Protein AF-A0A8K0DD06-F1 (afdb_monomer_lite)

Sequence (109 aa):
MKELYSDIEAVELIVGLLVESTGTGVGPPSMSVMSAVWLVRGLISHPINSPNWWKPSTFGGEIGMNIIETASLKKLICLNMKNKCYNMYIGFKTPNNFVMKNASSKDAE

Secondary structure (DSSP, 8-state):
-HHHHSSSTT--HHHHHHHS--TTSSS-HHHHHHHHHHHHHHHHTSGGGSTTTSSGGGGTSHHHHHHHHT--HHHHHHHHSTTTTTT---SSS--HHHHHHHHTTTTT-

pLDDT: mean 88.73, std 13.22, range [36.81, 97.81]

Structure (mmCIF, N/CA/C/O backbone):
data_AF-A0A8K0DD06-F1
#
_entry.id   AF-A0A8K0DD06-F1
#
loop_
_atom_site.group_PDB
_atom_site.id
_atom_site.type_symbol
_atom_site.label_atom_id
_atom_site.label_alt_id
_atom_site.label_comp_id
_atom_site.label_asym_id
_atom_site.label_entity_id
_atom_site.label_seq_id
_atom_site.pdbx_PDB_ins_code
_atom_site.Cartn_x
_atom_site.Cartn_y
_atom_site.Cartn_z
_atom_site.occupancy
_atom_site.B_iso_or_equiv
_atom_site.auth_seq_id
_atom_site.auth_comp_id
_atom_site.auth_asym_id
_atom_site.auth_atom_id
_atom_site.pdbx_PDB_model_num
ATOM 1 N 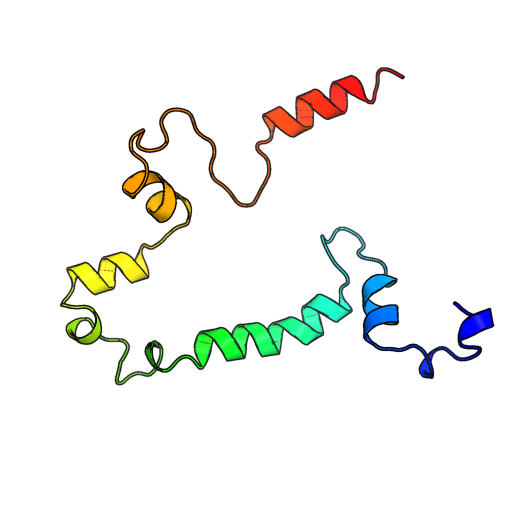N . MET A 1 1 ? 25.709 0.261 -22.684 1.00 81.69 1 MET A N 1
ATOM 2 C CA . MET A 1 1 ? 24.437 -0.403 -23.059 1.00 81.69 1 MET A CA 1
ATOM 3 C C . MET A 1 1 ? 24.457 -0.889 -24.498 1.00 81.69 1 MET A C 1
ATOM 5 O O . MET A 1 1 ? 24.430 -2.095 -24.683 1.00 81.69 1 MET A O 1
ATOM 9 N N . LYS A 1 2 ? 24.589 -0.002 -25.496 1.00 86.81 2 LYS A N 1
ATOM 10 C CA . LYS A 1 2 ? 24.594 -0.399 -26.916 1.00 86.81 2 LYS A CA 1
ATOM 11 C C . LYS A 1 2 ? 25.668 -1.438 -27.275 1.00 86.81 2 LYS A C 1
ATOM 13 O O . LYS A 1 2 ? 25.363 -2.372 -27.991 1.00 86.81 2 LYS A O 1
ATOM 18 N N . GLU A 1 3 ? 26.882 -1.320 -26.739 1.00 91.25 3 GLU A N 1
ATOM 19 C CA . GLU A 1 3 ? 27.965 -2.288 -27.003 1.00 91.25 3 GLU A CA 1
ATOM 20 C C . GLU A 1 3 ? 27.768 -3.647 -26.313 1.00 91.25 3 GLU A C 1
ATOM 22 O O . GLU A 1 3 ? 28.194 -4.664 -26.842 1.00 91.25 3 GLU A O 1
ATOM 27 N N . LEU A 1 4 ? 27.112 -3.674 -25.146 1.00 92.62 4 LEU A N 1
ATOM 28 C CA . LEU A 1 4 ? 26.892 -4.908 -24.383 1.00 92.62 4 LEU A CA 1
ATOM 29 C C . LEU A 1 4 ? 25.734 -5.731 -24.958 1.00 92.62 4 LEU A C 1
ATOM 31 O O . LEU A 1 4 ? 25.834 -6.948 -25.052 1.00 92.62 4 LEU A O 1
ATOM 35 N N . TYR A 1 5 ? 24.643 -5.060 -25.333 1.00 93.75 5 TYR A N 1
ATOM 36 C CA . TYR A 1 5 ? 23.422 -5.722 -25.788 1.00 93.75 5 TYR A CA 1
ATOM 37 C C . TYR A 1 5 ? 23.288 -5.782 -27.311 1.00 93.75 5 TYR A C 1
ATOM 39 O O . TYR A 1 5 ? 22.601 -6.666 -27.807 1.00 93.75 5 TYR A O 1
ATOM 47 N N . SER A 1 6 ? 23.967 -4.900 -28.058 1.00 92.62 6 SER A N 1
ATOM 48 C CA . SER A 1 6 ? 23.890 -4.722 -29.525 1.00 92.62 6 SER A CA 1
ATOM 49 C C . SER A 1 6 ? 22.503 -4.351 -30.077 1.00 92.62 6 SER A C 1
ATOM 51 O O . SER A 1 6 ? 22.415 -3.553 -31.009 1.00 92.62 6 SER A O 1
ATOM 53 N N . ASP A 1 7 ? 21.437 -4.851 -29.460 1.00 93.62 7 ASP A N 1
ATOM 54 C CA . ASP A 1 7 ? 20.028 -4.625 -29.753 1.00 93.62 7 ASP A CA 1
ATOM 55 C C . ASP A 1 7 ? 19.300 -4.152 -28.481 1.00 93.62 7 ASP A C 1
ATOM 57 O O . ASP A 1 7 ? 19.635 -4.555 -27.365 1.00 93.62 7 ASP A O 1
ATOM 61 N N . ILE A 1 8 ? 18.308 -3.280 -28.640 1.00 91.44 8 ILE A N 1
ATOM 62 C CA . ILE A 1 8 ? 17.464 -2.805 -27.540 1.00 91.44 8 ILE A CA 1
ATOM 63 C C . ILE A 1 8 ? 16.505 -3.894 -27.049 1.00 91.44 8 ILE A C 1
ATOM 65 O O . ILE A 1 8 ? 16.263 -3.988 -25.848 1.00 91.44 8 ILE A O 1
ATOM 69 N N . GLU A 1 9 ? 16.034 -4.764 -27.943 1.00 94.38 9 GLU A N 1
ATOM 70 C CA . GLU A 1 9 ? 15.106 -5.853 -27.608 1.00 94.38 9 GLU A CA 1
ATOM 71 C C . GLU A 1 9 ? 15.785 -6.971 -26.798 1.00 94.38 9 GLU A C 1
ATOM 73 O O . GLU A 1 9 ? 15.120 -7.817 -26.204 1.00 94.38 9 GLU A O 1
ATOM 78 N N . ALA A 1 10 ? 17.121 -6.967 -26.743 1.00 95.88 10 ALA A N 1
ATOM 79 C CA . ALA A 1 10 ? 17.907 -7.895 -25.938 1.00 95.88 10 ALA A CA 1
ATOM 80 C C . ALA A 1 10 ? 18.102 -7.426 -24.484 1.00 95.88 10 ALA A C 1
ATOM 82 O O . ALA A 1 10 ? 18.646 -8.181 -23.677 1.00 95.88 10 ALA A O 1
ATOM 83 N N . VAL A 1 11 ? 17.707 -6.192 -24.137 1.00 95.94 11 VAL A N 1
ATOM 84 C CA . VAL A 1 11 ? 17.915 -5.645 -22.789 1.00 95.94 11 VAL A CA 1
ATOM 85 C C . VAL A 1 11 ? 17.052 -6.389 -21.773 1.00 95.94 11 VAL A C 1
ATOM 87 O O . VAL A 1 11 ? 15.826 -6.414 -21.855 1.00 95.94 11 VAL A O 1
ATOM 90 N N . GLU A 1 12 ? 17.705 -6.957 -20.762 1.00 95.69 12 GLU A N 1
ATOM 91 C CA . GLU A 1 12 ? 17.024 -7.637 -19.665 1.00 95.69 12 GLU A CA 1
ATOM 92 C C . GLU A 1 12 ? 16.134 -6.671 -18.874 1.00 95.69 12 GLU A C 1
ATOM 94 O O . GLU A 1 12 ? 16.522 -5.538 -18.582 1.00 95.69 12 GLU A O 1
ATOM 99 N N . LEU A 1 13 ? 14.963 -7.149 -18.443 1.00 93.75 13 LEU A N 1
ATOM 100 C CA . LEU A 1 13 ? 13.953 -6.327 -17.773 1.00 93.75 13 LEU A CA 1
ATOM 101 C C . LEU A 1 13 ? 14.506 -5.556 -16.565 1.00 93.75 13 LEU A C 1
ATOM 103 O O . LEU A 1 13 ? 14.302 -4.351 -16.459 1.00 93.75 13 LEU A O 1
ATOM 107 N N . ILE A 1 14 ? 15.207 -6.232 -15.650 1.00 94.38 14 ILE A N 1
ATOM 108 C CA . ILE A 1 14 ? 15.728 -5.584 -14.436 1.00 94.38 14 ILE A CA 1
ATOM 109 C C . ILE A 1 14 ? 16.774 -4.526 -14.790 1.00 94.38 14 ILE A C 1
ATOM 111 O O . ILE A 1 14 ? 16.773 -3.448 -14.201 1.00 94.38 14 ILE A O 1
ATOM 115 N N . VAL A 1 15 ? 17.627 -4.799 -15.779 1.00 95.06 15 VAL A N 1
ATOM 116 C CA . VAL A 1 15 ? 18.629 -3.836 -16.242 1.00 95.06 15 VAL A CA 1
ATOM 117 C C . VAL A 1 15 ? 17.939 -2.622 -16.854 1.00 95.06 15 VAL A C 1
ATOM 119 O O . VAL A 1 15 ? 18.234 -1.503 -16.446 1.00 95.06 15 VAL A O 1
ATOM 122 N N . GLY A 1 16 ? 16.986 -2.838 -17.765 1.00 94.19 16 GLY A N 1
ATOM 123 C CA . GLY A 1 16 ? 16.202 -1.780 -18.401 1.00 94.19 16 GLY A CA 1
ATOM 124 C C . GLY A 1 16 ? 15.480 -0.891 -17.389 1.00 94.19 16 GLY A C 1
ATOM 125 O O . GLY A 1 16 ? 15.584 0.329 -17.475 1.00 94.19 16 GLY A O 1
ATOM 126 N N . LEU A 1 17 ? 14.834 -1.486 -16.381 1.00 93.81 17 LEU A N 1
ATOM 127 C CA . LEU A 1 17 ? 14.166 -0.740 -15.313 1.00 93.81 17 LEU A CA 1
ATOM 128 C C . LEU A 1 17 ? 15.151 0.106 -14.499 1.00 93.81 17 LEU A C 1
ATOM 130 O O . LEU A 1 17 ? 14.866 1.261 -14.217 1.00 93.81 17 LEU A O 1
ATOM 134 N N . LEU A 1 18 ? 16.315 -0.428 -14.127 1.00 92.81 18 LEU A N 1
ATOM 135 C CA . LEU A 1 18 ? 17.276 0.311 -13.300 1.00 92.81 18 LEU A CA 1
ATOM 136 C C . LEU A 1 18 ? 17.947 1.479 -14.036 1.00 92.81 18 LEU A C 1
ATOM 138 O O . LEU A 1 18 ? 18.363 2.434 -13.380 1.00 92.81 18 LEU A O 1
ATOM 142 N N . VAL A 1 19 ? 18.074 1.405 -15.366 1.00 93.25 19 VAL A N 1
ATOM 143 C CA . VAL A 1 19 ? 18.727 2.456 -16.171 1.00 93.25 19 VAL A CA 1
ATOM 144 C C . VAL A 1 19 ? 17.750 3.409 -16.865 1.00 93.25 19 VAL A C 1
ATOM 146 O O . VAL A 1 19 ? 18.187 4.400 -17.452 1.00 93.25 19 VAL A O 1
ATOM 149 N N . GLU A 1 20 ? 16.448 3.125 -16.836 1.00 94.62 20 GLU A N 1
ATOM 150 C CA . GLU A 1 20 ? 15.418 3.997 -17.402 1.00 94.62 20 GLU A CA 1
ATOM 151 C C . GLU A 1 20 ? 15.391 5.357 -16.677 1.00 94.62 20 GLU A C 1
ATOM 153 O O . GLU A 1 20 ? 15.532 5.457 -15.457 1.00 94.62 20 GLU A O 1
ATOM 158 N N . SER A 1 21 ? 15.201 6.437 -17.442 1.00 93.19 21 SER A N 1
ATOM 159 C CA . SER A 1 21 ? 15.138 7.789 -16.883 1.00 93.19 21 SER A CA 1
ATOM 160 C C . SER A 1 21 ? 13.902 7.969 -15.999 1.00 93.19 21 SER A C 1
ATOM 162 O O . SER A 1 21 ? 12.776 7.711 -16.420 1.00 93.19 21 SER A O 1
ATOM 164 N N . THR A 1 22 ? 14.097 8.476 -14.782 1.00 89.94 22 THR A N 1
ATOM 165 C CA . THR A 1 22 ? 13.018 8.684 -13.802 1.00 89.94 22 THR A CA 1
ATOM 166 C C . THR A 1 22 ? 12.277 10.015 -13.974 1.00 89.94 22 THR A C 1
ATOM 168 O O . THR A 1 22 ? 11.236 10.233 -13.351 1.00 89.94 22 THR A O 1
ATOM 171 N N . GLY A 1 23 ? 12.792 10.930 -14.805 1.00 87.00 23 GLY A N 1
ATOM 172 C CA . GLY A 1 23 ? 12.248 12.281 -14.959 1.00 87.00 23 GLY A CA 1
ATOM 173 C C . GLY A 1 23 ? 12.164 13.025 -13.619 1.00 87.00 23 GLY A C 1
ATOM 174 O O . GLY A 1 23 ? 13.157 13.157 -12.909 1.00 87.00 23 GLY A O 1
ATOM 175 N N . THR A 1 24 ? 10.970 13.508 -13.266 1.00 85.38 24 THR A N 1
ATOM 176 C CA . THR A 1 24 ? 10.676 14.160 -11.972 1.00 85.38 24 THR A CA 1
ATOM 177 C C . THR A 1 24 ? 10.184 13.190 -10.890 1.00 85.38 24 THR A C 1
ATOM 179 O O . THR A 1 24 ? 9.918 13.605 -9.760 1.00 85.38 24 THR A O 1
ATOM 182 N N . GLY A 1 25 ? 10.022 11.908 -11.225 1.00 85.69 25 GLY A N 1
ATOM 183 C CA . GLY A 1 25 ? 9.581 10.863 -10.308 1.00 85.69 25 GLY A CA 1
ATOM 184 C C . GLY A 1 25 ? 10.722 10.284 -9.470 1.00 85.69 25 GLY A C 1
ATOM 185 O O . GLY A 1 25 ? 11.901 10.461 -9.765 1.00 85.69 25 GLY A O 1
ATOM 186 N N . VAL A 1 26 ? 10.356 9.546 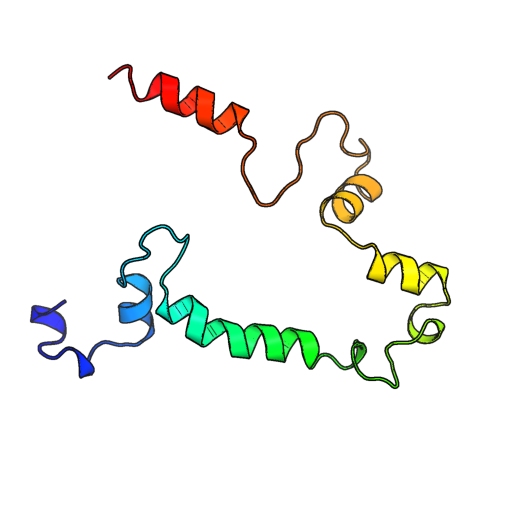-8.417 1.00 86.00 26 VAL A N 1
ATOM 187 C CA . VAL A 1 26 ? 11.315 8.819 -7.558 1.00 86.00 26 VAL A CA 1
ATOM 188 C C . VAL A 1 26 ? 11.879 7.579 -8.259 1.00 86.00 26 VAL A C 1
ATOM 190 O O . VAL A 1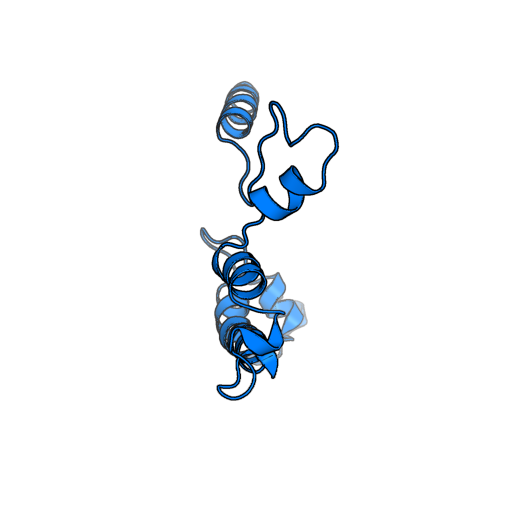 26 ? 12.955 7.109 -7.906 1.00 86.00 26 VAL A O 1
ATOM 193 N N . GLY A 1 27 ? 11.162 7.038 -9.243 1.00 88.38 27 GLY A N 1
ATOM 194 C CA . GLY A 1 27 ? 11.562 5.829 -9.944 1.00 88.38 27 GLY A CA 1
ATOM 195 C C . GLY A 1 27 ? 11.123 5.814 -11.406 1.00 88.38 27 GLY A C 1
ATOM 196 O O . GLY A 1 27 ? 10.447 6.742 -11.858 1.00 88.38 27 GLY A O 1
ATOM 197 N N . PRO A 1 28 ? 11.512 4.761 -12.137 1.00 92.25 28 PRO A N 1
ATOM 198 C CA . PRO A 1 28 ? 11.250 4.640 -13.562 1.00 92.25 28 PRO A CA 1
ATOM 199 C C . PRO A 1 28 ? 9.746 4.529 -13.884 1.00 92.25 28 PRO A C 1
ATOM 201 O O . PRO A 1 28 ? 9.007 3.842 -13.158 1.00 92.25 28 PRO A O 1
ATOM 204 N N . PRO A 1 29 ? 9.257 5.169 -14.964 1.00 92.62 29 PRO A N 1
ATOM 205 C CA . PRO A 1 29 ? 7.862 5.063 -15.387 1.00 92.62 29 PRO A CA 1
ATOM 206 C C . PRO A 1 29 ? 7.420 3.623 -15.661 1.00 92.62 29 PRO A C 1
ATOM 208 O O . PRO A 1 29 ? 6.341 3.226 -15.206 1.00 92.62 29 PRO A O 1
ATOM 211 N N . SER A 1 30 ? 8.258 2.815 -16.321 1.00 93.12 30 SER A N 1
ATOM 212 C CA . SER A 1 30 ? 7.914 1.425 -16.641 1.00 93.12 30 SER A CA 1
ATOM 213 C C . SER A 1 30 ? 7.738 0.592 -15.372 1.00 93.12 30 SER A C 1
ATOM 215 O O . SER A 1 30 ? 6.770 -0.162 -15.254 1.00 93.12 30 SER A O 1
ATOM 217 N N . MET A 1 31 ? 8.583 0.811 -14.356 1.00 93.12 31 MET A N 1
ATOM 218 C CA . MET A 1 31 ? 8.447 0.154 -13.050 1.00 93.12 31 MET A CA 1
ATOM 219 C C . MET A 1 31 ? 7.096 0.465 -12.398 1.00 93.12 31 MET A C 1
ATOM 221 O O . MET A 1 31 ? 6.459 -0.429 -11.836 1.00 93.12 31 MET A O 1
ATOM 225 N N . SER A 1 32 ? 6.645 1.717 -12.491 1.00 90.25 32 SER A N 1
ATOM 226 C CA . SER A 1 32 ? 5.373 2.158 -11.913 1.00 90.25 32 SER A CA 1
ATOM 227 C C . SER A 1 32 ? 4.182 1.493 -12.604 1.00 90.25 32 SER A C 1
ATOM 229 O O . SER A 1 32 ? 3.319 0.937 -11.927 1.00 90.25 32 SER A O 1
ATOM 231 N N . VAL A 1 33 ? 4.152 1.493 -13.940 1.00 92.06 33 VAL A N 1
ATOM 232 C CA . VAL A 1 33 ? 3.050 0.906 -14.724 1.00 92.06 33 VAL A CA 1
ATOM 233 C C . VAL A 1 33 ? 2.979 -0.606 -14.531 1.00 92.06 33 VAL A C 1
ATOM 235 O O . VAL A 1 33 ? 1.901 -1.141 -14.264 1.00 92.06 33 VAL A O 1
ATOM 238 N N . MET A 1 34 ? 4.120 -1.293 -14.604 1.00 92.94 34 MET A N 1
ATOM 239 C CA . MET A 1 34 ? 4.175 -2.743 -14.428 1.00 92.94 34 MET A CA 1
ATOM 240 C C . MET A 1 34 ? 3.752 -3.146 -13.015 1.00 92.94 34 MET A C 1
ATOM 242 O O . MET A 1 34 ? 2.930 -4.045 -12.851 1.00 92.94 34 MET A O 1
ATOM 246 N N . SER A 1 35 ? 4.269 -2.468 -11.989 1.00 92.19 35 SER A N 1
ATOM 247 C CA . SER A 1 35 ? 4.030 -2.853 -10.593 1.00 92.19 35 SER A CA 1
ATOM 248 C C . SER A 1 35 ? 2.646 -2.449 -10.087 1.00 92.19 35 SER A C 1
ATOM 250 O O . SER A 1 35 ? 2.118 -3.112 -9.196 1.00 92.19 35 SER A O 1
ATOM 252 N N . ALA A 1 36 ? 2.032 -1.396 -10.637 1.00 92.69 36 ALA A N 1
ATOM 253 C CA . ALA A 1 36 ? 0.764 -0.864 -10.136 1.00 92.69 36 ALA A CA 1
ATOM 254 C C . ALA A 1 36 ? -0.353 -1.916 -10.114 1.00 92.69 36 ALA A C 1
ATOM 256 O O . ALA A 1 36 ? -1.015 -2.086 -9.091 1.00 92.69 36 ALA A O 1
ATOM 257 N N . VAL A 1 37 ? -0.539 -2.663 -11.207 1.00 90.88 37 VAL A N 1
ATOM 258 C CA . VAL A 1 37 ? -1.596 -3.686 -11.286 1.00 90.88 37 VAL A CA 1
ATOM 259 C C . VAL A 1 37 ? -1.346 -4.807 -10.279 1.00 90.88 37 VAL A C 1
ATOM 261 O O . VAL A 1 37 ? -2.277 -5.226 -9.591 1.00 90.88 37 VAL A O 1
ATOM 264 N N . TRP A 1 38 ? -0.098 -5.265 -10.147 1.00 94.00 38 TRP A N 1
ATOM 265 C CA . TRP A 1 38 ? 0.272 -6.318 -9.198 1.00 94.00 38 TRP A CA 1
ATOM 266 C C . TRP A 1 38 ? 0.085 -5.885 -7.747 1.00 94.00 38 TRP A C 1
ATOM 268 O O . TRP A 1 38 ? -0.501 -6.630 -6.965 1.00 94.00 38 TRP A O 1
ATOM 278 N N . LEU A 1 39 ? 0.529 -4.678 -7.393 1.00 95.12 39 LEU A N 1
ATOM 279 C CA . LEU A 1 39 ? 0.396 -4.138 -6.041 1.00 95.12 39 LEU A CA 1
ATOM 280 C C . LEU A 1 39 ? -1.070 -3.916 -5.671 1.00 95.12 39 LEU A C 1
ATOM 282 O O . LEU A 1 39 ? -1.506 -4.371 -4.616 1.00 95.12 39 LEU A O 1
ATOM 286 N N . VAL A 1 40 ? -1.850 -3.278 -6.548 1.00 95.19 40 VAL A N 1
ATOM 287 C CA . VAL A 1 40 ? -3.282 -3.054 -6.307 1.00 95.19 40 VAL A CA 1
ATOM 288 C C . VAL A 1 40 ? -4.005 -4.387 -6.180 1.00 95.19 40 VAL A C 1
ATOM 290 O O . VAL A 1 40 ? -4.723 -4.588 -5.203 1.00 95.19 40 VAL A O 1
ATOM 293 N N . ARG A 1 41 ? -3.769 -5.328 -7.103 1.00 94.75 41 ARG A N 1
ATOM 294 C CA . ARG A 1 41 ? -4.358 -6.669 -7.037 1.00 94.75 41 ARG A CA 1
ATOM 295 C C . ARG A 1 41 ? -3.969 -7.382 -5.747 1.00 94.75 41 ARG A C 1
ATOM 297 O O . ARG A 1 41 ? -4.846 -7.927 -5.089 1.00 94.75 41 ARG A O 1
ATOM 304 N N . GLY A 1 42 ? -2.696 -7.358 -5.363 1.00 94.25 42 GLY A N 1
ATOM 305 C CA . GLY A 1 42 ? -2.207 -7.972 -4.129 1.00 94.25 42 GLY A CA 1
ATOM 306 C C . GLY A 1 42 ? -2.923 -7.431 -2.894 1.00 94.25 42 GLY A C 1
ATOM 307 O O . GLY A 1 42 ? -3.432 -8.211 -2.094 1.00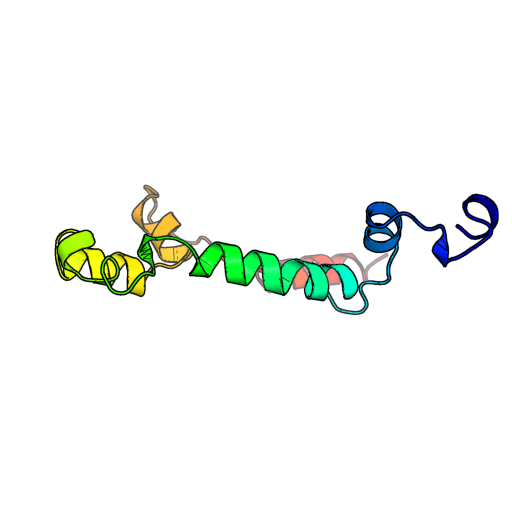 94.25 42 GLY A O 1
ATOM 308 N N . LEU A 1 43 ? -3.058 -6.107 -2.791 1.00 94.50 43 LEU A N 1
ATOM 309 C CA . LEU A 1 43 ? -3.743 -5.459 -1.673 1.00 94.50 43 LEU A CA 1
ATOM 310 C C . LEU A 1 43 ? -5.239 -5.788 -1.635 1.00 94.50 43 LEU A C 1
ATOM 312 O O . LEU A 1 43 ? -5.746 -6.193 -0.591 1.00 94.50 43 LEU A O 1
ATOM 316 N N . ILE A 1 44 ? -5.957 -5.650 -2.754 1.00 95.25 44 ILE A N 1
ATOM 317 C CA . ILE A 1 44 ? -7.418 -5.843 -2.767 1.00 95.25 44 ILE A CA 1
ATOM 318 C C . ILE A 1 44 ? -7.823 -7.318 -2.734 1.00 95.25 44 ILE A C 1
ATOM 320 O O . ILE A 1 44 ? -8.899 -7.635 -2.240 1.00 95.25 44 ILE A O 1
ATOM 324 N N . SER A 1 45 ? -6.967 -8.221 -3.220 1.00 95.94 45 SER A N 1
ATOM 325 C CA . SER A 1 45 ? -7.239 -9.666 -3.241 1.00 95.94 45 SER A CA 1
ATOM 326 C C . SER A 1 45 ? -7.146 -10.330 -1.869 1.00 95.94 45 SER A C 1
ATOM 328 O O . SER A 1 45 ? -7.496 -11.503 -1.737 1.00 95.94 45 SER A O 1
ATOM 330 N N . HIS A 1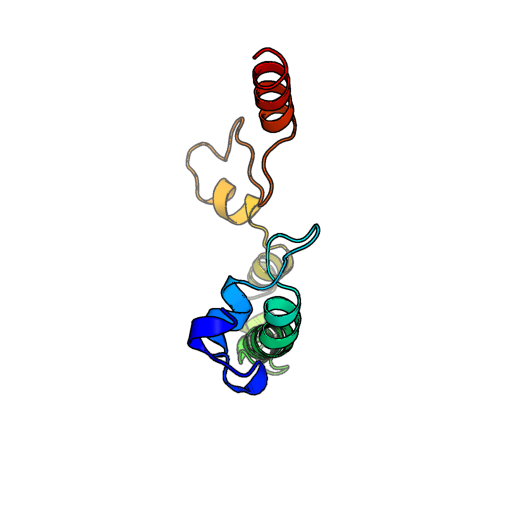 46 ? -6.697 -9.604 -0.841 1.00 96.06 46 HIS A N 1
ATOM 331 C CA . HIS A 1 46 ? -6.623 -10.140 0.507 1.00 96.06 46 HIS A CA 1
ATOM 332 C C . HIS A 1 46 ? -8.027 -10.566 0.996 1.00 96.06 46 HIS A C 1
ATOM 334 O O . HIS A 1 46 ? -8.960 -9.763 0.908 1.00 96.06 46 HIS A O 1
ATOM 340 N N . PRO A 1 47 ? -8.207 -11.777 1.569 1.00 95.62 47 PRO A N 1
ATOM 341 C CA . PRO A 1 47 ? -9.525 -12.295 1.965 1.00 95.62 47 PRO A CA 1
ATOM 342 C C . PRO A 1 47 ? -10.309 -11.378 2.906 1.00 95.62 47 PRO A C 1
ATOM 344 O O . PRO A 1 47 ? -11.538 -11.367 2.886 1.00 95.62 47 PRO A O 1
ATOM 347 N N . ILE A 1 48 ? -9.592 -10.577 3.696 1.00 96.00 48 ILE A N 1
ATOM 348 C CA . ILE A 1 48 ? -10.169 -9.586 4.607 1.00 96.00 48 ILE A CA 1
ATOM 349 C C . ILE A 1 48 ? -11.048 -8.559 3.885 1.00 96.00 48 ILE A C 1
ATOM 351 O O . ILE A 1 48 ? -12.052 -8.141 4.445 1.00 96.00 48 ILE A O 1
ATOM 355 N N . ASN A 1 49 ? -10.724 -8.226 2.632 1.00 94.50 49 ASN A N 1
ATOM 356 C CA . ASN A 1 49 ? -11.465 -7.271 1.808 1.00 94.50 49 ASN A CA 1
ATOM 357 C C . ASN A 1 49 ? -12.678 -7.909 1.114 1.00 94.50 49 ASN A C 1
ATOM 359 O O . ASN A 1 49 ? -13.401 -7.233 0.383 1.00 94.50 49 ASN A O 1
ATOM 363 N N . SER A 1 50 ? -12.907 -9.213 1.297 1.00 95.81 50 SER A N 1
ATOM 364 C CA . SER A 1 50 ? -14.091 -9.869 0.746 1.00 95.81 50 SER A CA 1
ATOM 365 C C . SER A 1 50 ? -15.356 -9.440 1.504 1.00 95.81 50 SER A C 1
ATOM 367 O O . S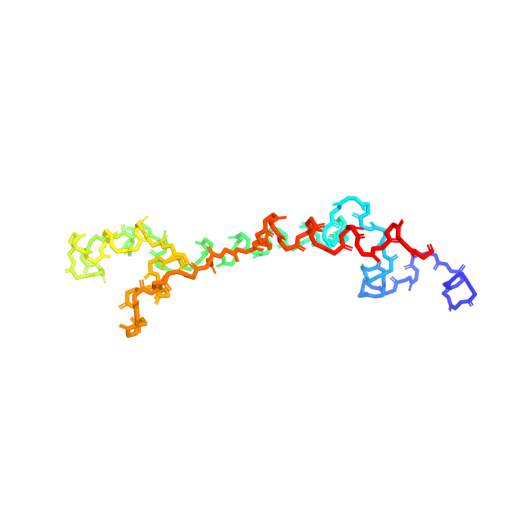ER A 1 50 ? -15.297 -9.227 2.718 1.00 95.81 50 SER A O 1
ATOM 369 N N . PRO A 1 51 ? -16.533 -9.394 0.850 1.00 93.94 51 PRO A N 1
ATOM 370 C CA . PRO A 1 51 ? -17.780 -8.965 1.495 1.00 93.94 51 PRO A CA 1
ATOM 371 C C . PRO A 1 51 ? -18.150 -9.772 2.748 1.00 93.94 51 PRO A C 1
ATOM 373 O O . PRO A 1 51 ? -18.771 -9.259 3.672 1.00 93.94 51 PRO A O 1
ATOM 376 N N . ASN A 1 52 ? -17.743 -11.043 2.803 1.00 95.56 52 ASN A N 1
ATOM 377 C CA . ASN A 1 52 ? -18.035 -11.925 3.932 1.00 95.56 52 ASN A CA 1
ATOM 378 C C . ASN A 1 52 ? -17.189 -11.615 5.177 1.00 95.56 52 ASN A C 1
ATOM 380 O O . ASN A 1 52 ? -17.611 -11.951 6.290 1.00 95.56 52 ASN A O 1
ATOM 384 N N . TRP A 1 53 ? -16.015 -11.005 4.986 1.00 96.44 53 TRP A N 1
ATOM 385 C CA . TRP A 1 53 ? -15.033 -10.714 6.031 1.00 96.44 53 TRP A CA 1
ATOM 386 C C . TRP A 1 53 ? -14.958 -9.225 6.371 1.00 96.44 53 TRP A C 1
ATOM 388 O O . TRP A 1 53 ? -14.672 -8.898 7.520 1.00 96.44 53 TRP A O 1
ATOM 398 N N . TRP A 1 54 ? -15.273 -8.329 5.437 1.00 96.44 54 TRP A N 1
ATOM 399 C CA . TRP A 1 54 ? -15.247 -6.882 5.654 1.00 96.44 54 TRP A CA 1
ATOM 400 C C . TRP A 1 54 ? -16.483 -6.397 6.426 1.00 96.44 54 TRP A C 1
ATOM 402 O O . TRP A 1 54 ? -17.381 -5.750 5.891 1.00 96.44 54 TRP A O 1
ATOM 412 N N . LYS A 1 55 ? -16.557 -6.777 7.703 1.00 96.75 55 LYS A N 1
ATOM 413 C CA . LYS A 1 55 ? -17.667 -6.473 8.611 1.00 96.75 55 LYS A CA 1
ATOM 414 C C . LYS A 1 55 ? -17.165 -6.300 10.047 1.00 96.75 55 LYS A C 1
ATOM 416 O O . LYS A 1 55 ? -16.185 -6.951 10.419 1.00 96.75 55 LYS A O 1
ATOM 421 N N . PRO A 1 56 ? -17.864 -5.526 10.898 1.00 96.94 56 PRO A N 1
ATOM 422 C CA . PRO A 1 56 ? -17.410 -5.254 12.263 1.00 96.94 56 PRO A CA 1
ATOM 423 C C . PRO A 1 56 ? -17.175 -6.514 13.104 1.00 96.94 56 PRO A C 1
ATOM 425 O O . PRO A 1 56 ? -16.239 -6.566 13.896 1.00 96.94 56 PRO A O 1
ATOM 428 N N . SER A 1 57 ? -17.975 -7.567 12.909 1.00 96.69 57 SER A N 1
ATOM 429 C CA . SER A 1 57 ? -17.838 -8.817 13.667 1.00 96.69 57 SER A CA 1
ATOM 430 C C . SER A 1 57 ? -16.511 -9.545 13.435 1.00 96.69 57 SER A C 1
ATOM 432 O O . SER A 1 57 ? -16.039 -10.213 14.349 1.00 96.69 57 SER A O 1
ATOM 434 N N . THR A 1 58 ? -15.863 -9.369 12.281 1.00 97.25 58 THR A N 1
ATOM 435 C CA . THR A 1 58 ? -14.521 -9.918 12.012 1.00 97.25 58 THR A CA 1
ATOM 436 C C . THR A 1 58 ? -13.449 -9.253 12.878 1.00 97.25 58 THR A C 1
ATOM 438 O O . THR A 1 58 ? -12.453 -9.880 13.230 1.00 97.25 58 THR A O 1
ATOM 441 N N . PHE A 1 59 ? -13.661 -7.991 13.250 1.00 97.19 59 PHE A N 1
ATOM 442 C CA . PHE A 1 59 ? -12.679 -7.156 13.941 1.00 97.19 59 PHE A CA 1
ATOM 443 C C . PHE A 1 59 ? -12.993 -6.952 15.426 1.00 97.19 59 PHE A C 1
ATOM 445 O O . PHE A 1 59 ? -12.373 -6.114 16.074 1.00 97.19 59 PHE A O 1
ATOM 452 N N . GLY A 1 60 ? -13.948 -7.703 15.981 1.00 96.69 60 GLY A N 1
ATOM 453 C CA . GLY A 1 60 ? -14.346 -7.563 17.385 1.00 96.69 60 GLY A CA 1
ATOM 454 C C . GLY A 1 60 ? -15.320 -6.409 17.652 1.00 96.69 60 GLY A C 1
ATOM 455 O O . GLY A 1 60 ? -15.366 -5.893 18.765 1.00 96.69 60 GLY A O 1
ATOM 456 N N . GLY A 1 61 ? -16.105 -6.004 16.650 1.00 97.62 61 GLY A N 1
ATOM 457 C CA . GLY A 1 61 ? -17.150 -4.983 16.752 1.00 97.62 61 GLY A CA 1
ATOM 458 C C . GLY A 1 61 ? -16.775 -3.651 16.100 1.00 97.62 61 GLY A C 1
ATOM 459 O O . GLY A 1 61 ? -15.776 -3.534 15.389 1.00 97.62 61 GLY A O 1
ATOM 460 N N . GLU A 1 62 ? -17.596 -2.626 16.338 1.00 97.56 62 GLU A N 1
ATOM 461 C CA . GLU A 1 62 ? -17.437 -1.306 15.706 1.00 97.56 62 GLU A CA 1
ATOM 462 C C . GLU A 1 62 ? -16.124 -0.615 16.084 1.00 97.56 62 GLU A C 1
ATOM 464 O O . GLU A 1 62 ? -15.510 0.045 15.250 1.00 97.56 62 GLU A O 1
ATOM 469 N N . ILE A 1 63 ? -15.643 -0.817 17.316 1.00 97.50 63 ILE A N 1
ATOM 470 C CA . ILE A 1 63 ? -14.375 -0.234 17.776 1.00 97.50 63 ILE A CA 1
ATOM 471 C C . ILE A 1 63 ? -13.207 -0.767 16.937 1.00 97.50 63 ILE A C 1
ATOM 473 O O . ILE A 1 63 ? -12.366 0.014 16.494 1.00 97.50 63 ILE A O 1
ATOM 477 N N . GLY A 1 64 ? -13.164 -2.079 16.688 1.00 97.12 64 GLY A N 1
ATOM 478 C CA . GLY A 1 64 ? -12.112 -2.697 15.882 1.00 97.12 64 GLY A CA 1
ATOM 479 C C . GLY A 1 64 ? -12.162 -2.261 14.421 1.00 97.12 64 GLY A C 1
ATOM 480 O O . GLY A 1 64 ? -11.130 -1.908 13.851 1.00 97.12 64 GLY A O 1
ATOM 481 N N . MET A 1 65 ? -13.365 -2.190 13.845 1.00 97.31 65 MET A N 1
ATOM 482 C CA . MET A 1 65 ? -13.565 -1.667 12.490 1.00 97.31 65 MET A CA 1
ATOM 483 C C . MET A 1 65 ? -13.061 -0.221 12.364 1.00 97.31 65 MET A C 1
ATOM 485 O O . MET A 1 65 ? -12.285 0.096 11.465 1.00 97.31 65 MET A O 1
ATOM 489 N N . ASN A 1 66 ? -13.408 0.640 13.324 1.00 97.81 66 ASN A N 1
ATOM 490 C CA . ASN A 1 66 ? -13.005 2.046 13.336 1.00 97.81 66 ASN A CA 1
ATOM 491 C C . ASN A 1 66 ? -11.478 2.234 13.471 1.00 97.81 66 ASN A C 1
ATOM 493 O O . ASN A 1 66 ? -10.913 3.199 12.947 1.00 97.81 66 ASN A O 1
ATOM 497 N N . ILE A 1 67 ? -10.772 1.318 14.146 1.00 97.56 67 ILE A N 1
ATOM 498 C CA . ILE A 1 67 ? -9.299 1.336 14.193 1.00 97.56 67 ILE A CA 1
ATOM 499 C C . ILE A 1 67 ? -8.714 1.129 12.792 1.00 97.56 67 ILE A C 1
ATOM 501 O O . ILE A 1 67 ? -7.772 1.832 12.427 1.00 97.56 67 ILE A O 1
ATOM 505 N N . ILE A 1 68 ? -9.273 0.200 12.013 1.00 96.56 68 ILE A N 1
ATOM 506 C CA . ILE A 1 68 ? -8.808 -0.118 10.657 1.00 96.56 68 ILE A CA 1
ATOM 507 C C . ILE A 1 68 ? -9.124 1.029 9.702 1.00 96.56 68 ILE A C 1
ATOM 509 O O . ILE A 1 68 ? -8.230 1.511 9.009 1.00 96.56 68 ILE A O 1
ATOM 513 N N . GLU A 1 69 ? -10.365 1.514 9.706 1.00 95.94 69 GLU A N 1
ATOM 514 C CA . GLU A 1 69 ? -10.813 2.587 8.811 1.00 95.94 69 GLU A CA 1
ATOM 515 C C . GLU A 1 69 ? -10.083 3.909 9.064 1.00 95.94 69 GLU A C 1
ATOM 517 O O . GLU A 1 69 ? -9.830 4.677 8.137 1.00 95.94 69 GLU A O 1
ATOM 522 N N . THR A 1 70 ? -9.699 4.177 10.315 1.00 97.75 70 THR A N 1
ATOM 523 C CA . THR A 1 70 ? -9.020 5.425 10.686 1.00 97.75 70 THR A CA 1
ATOM 524 C C . THR A 1 70 ? -7.514 5.266 10.905 1.00 97.75 70 THR A C 1
ATOM 526 O O . THR A 1 70 ? -6.876 6.180 11.455 1.00 97.75 70 THR A O 1
ATOM 529 N N . ALA A 1 71 ? -6.939 4.129 10.502 1.00 97.75 71 ALA A N 1
ATOM 530 C CA . ALA A 1 71 ? -5.520 3.836 10.639 1.00 97.75 71 ALA A CA 1
ATOM 531 C C . ALA A 1 71 ? -4.660 4.856 9.876 1.00 97.75 71 ALA A C 1
ATOM 533 O O . ALA A 1 71 ? -4.957 5.269 8.758 1.00 97.75 71 ALA A O 1
ATOM 534 N N . SER A 1 72 ? -3.551 5.274 10.485 1.00 97.12 72 SER A N 1
ATOM 535 C CA . SER A 1 72 ? -2.547 6.113 9.827 1.00 97.12 72 SER A CA 1
ATOM 536 C C . SER A 1 72 ? -1.163 5.847 10.403 1.00 97.12 72 SER A C 1
ATOM 538 O O . SER A 1 72 ? -1.041 5.450 11.565 1.00 97.12 72 SER A O 1
ATOM 540 N N . LEU A 1 73 ? -0.111 6.128 9.623 1.00 96.00 73 LEU A N 1
ATOM 541 C CA . LEU A 1 73 ? 1.283 5.981 10.069 1.00 96.00 73 LEU A CA 1
ATOM 542 C C . LEU A 1 73 ? 1.538 6.729 11.388 1.00 96.00 73 LEU A C 1
ATOM 544 O O . LEU A 1 73 ? 2.168 6.206 12.304 1.00 96.00 73 LEU A O 1
ATOM 548 N N . LYS A 1 74 ? 0.997 7.947 11.505 1.00 94.69 74 LYS A N 1
ATOM 549 C CA . LYS A 1 74 ? 1.132 8.768 12.709 1.00 94.69 74 LYS A CA 1
ATOM 550 C C . LYS A 1 74 ? 0.459 8.115 13.917 1.00 94.69 74 LYS A C 1
ATOM 552 O O . LYS A 1 74 ? 1.080 8.043 14.971 1.00 94.69 74 LYS A O 1
ATOM 557 N N . LYS A 1 75 ? -0.778 7.616 13.787 1.00 95.19 75 LYS A N 1
ATOM 558 C CA . LYS A 1 75 ? -1.466 6.922 14.892 1.00 95.19 75 LYS A CA 1
ATOM 559 C C . LYS A 1 75 ? -0.720 5.655 15.305 1.00 95.19 75 LYS A C 1
ATOM 561 O O . LYS A 1 75 ? -0.515 5.453 16.498 1.00 95.19 75 LYS A O 1
ATOM 566 N N . LEU A 1 76 ? -0.275 4.858 14.332 1.00 96.44 76 LEU A N 1
ATOM 567 C CA . LEU A 1 76 ? 0.479 3.630 14.578 1.00 96.44 76 LEU A CA 1
ATOM 568 C C . LEU A 1 76 ? 1.722 3.903 15.428 1.00 96.44 76 LEU A C 1
ATOM 570 O O . LEU A 1 76 ? 1.922 3.252 16.446 1.00 96.44 76 LEU A O 1
ATOM 574 N N . ILE A 1 77 ? 2.533 4.890 15.053 1.00 95.56 77 ILE A N 1
ATOM 575 C CA . ILE A 1 77 ? 3.761 5.194 15.791 1.00 95.56 77 ILE A CA 1
ATOM 576 C C . ILE A 1 77 ? 3.431 5.853 17.137 1.00 95.56 77 ILE A C 1
ATOM 578 O O . ILE A 1 77 ? 3.916 5.418 18.178 1.00 95.56 77 ILE A O 1
ATOM 582 N N . CYS A 1 78 ? 2.579 6.877 17.157 1.00 95.12 78 CYS A N 1
ATOM 583 C CA . CYS A 1 78 ? 2.399 7.699 18.356 1.00 95.12 78 CYS A CA 1
ATOM 584 C C . CYS A 1 78 ? 1.628 7.029 19.478 1.00 95.12 78 CYS A C 1
ATOM 586 O O . CYS A 1 78 ? 1.890 7.331 20.639 1.00 95.12 78 CYS A O 1
ATOM 588 N N . LEU A 1 79 ? 0.709 6.120 19.163 1.00 95.38 79 LEU A N 1
ATOM 589 C CA . LEU A 1 79 ? -0.016 5.379 20.193 1.00 95.38 79 LEU A CA 1
ATOM 590 C C . LEU A 1 79 ? 0.832 4.258 20.809 1.00 95.38 79 LEU A C 1
ATOM 592 O O . LEU A 1 79 ? 0.552 3.852 21.932 1.00 95.38 79 LEU A O 1
ATOM 596 N N . ASN A 1 80 ? 1.883 3.804 20.117 1.00 95.69 80 ASN A N 1
ATOM 597 C CA . ASN A 1 80 ? 2.761 2.723 20.578 1.00 95.69 80 ASN A CA 1
ATOM 598 C C . ASN A 1 80 ? 4.106 3.217 21.148 1.00 95.69 80 ASN A C 1
ATOM 600 O O . ASN A 1 80 ? 4.869 2.434 21.710 1.00 95.69 80 ASN A O 1
ATOM 604 N N . MET A 1 81 ? 4.408 4.514 21.046 1.00 94.19 81 MET A N 1
ATOM 605 C CA . MET A 1 81 ? 5.627 5.125 21.584 1.00 94.19 81 MET A CA 1
ATOM 606 C C . MET A 1 81 ? 5.401 5.722 22.978 1.00 94.19 81 MET A C 1
ATOM 608 O O . MET A 1 81 ? 4.448 6.470 23.197 1.00 94.19 81 MET A O 1
ATOM 612 N N . LYS A 1 82 ? 6.341 5.499 23.911 1.00 92.56 82 LYS A N 1
ATOM 613 C CA . LYS A 1 82 ? 6.268 6.040 25.289 1.00 92.56 82 LYS A CA 1
ATOM 614 C C . LYS A 1 82 ? 6.133 7.566 25.334 1.00 92.56 82 LYS A C 1
ATOM 616 O O . LYS A 1 82 ? 5.396 8.098 26.155 1.00 92.56 82 LYS A O 1
ATOM 621 N N . ASN A 1 83 ? 6.833 8.269 24.445 1.00 88.25 83 ASN A N 1
ATOM 622 C CA . ASN A 1 83 ? 6.836 9.733 24.376 1.00 88.25 83 ASN A CA 1
ATOM 623 C C . ASN A 1 83 ? 5.643 10.321 23.598 1.00 88.25 83 ASN A C 1
ATOM 625 O O . ASN A 1 83 ? 5.595 11.534 23.405 1.00 88.25 83 ASN A O 1
ATOM 629 N N . LYS A 1 84 ? 4.723 9.480 23.098 1.00 88.44 84 LYS A N 1
ATOM 630 C CA . LYS A 1 84 ? 3.562 9.873 22.284 1.00 88.44 84 LYS A CA 1
ATOM 631 C C . LYS A 1 84 ? 3.899 10.834 21.132 1.00 88.44 84 LYS A C 1
ATOM 633 O O . LYS A 1 84 ? 3.100 11.705 20.794 1.00 88.44 84 LYS A O 1
ATOM 638 N N . CYS A 1 85 ? 5.084 10.680 20.532 1.00 89.81 85 CYS A N 1
ATOM 639 C CA . CYS A 1 85 ? 5.611 11.544 19.467 1.00 89.81 85 CYS A CA 1
ATOM 640 C C . CYS A 1 85 ? 5.747 13.029 19.821 1.00 89.81 85 CYS A C 1
ATOM 642 O O . CYS A 1 85 ? 5.633 13.882 18.935 1.00 89.81 85 CYS A O 1
ATOM 644 N N . TYR A 1 86 ? 5.986 13.362 21.089 1.00 87.94 86 TYR A N 1
ATOM 645 C CA . TYR A 1 86 ? 6.242 14.745 21.474 1.00 87.94 86 TYR A CA 1
ATOM 646 C C . TYR A 1 86 ? 7.379 15.347 20.627 1.00 87.94 86 TYR A C 1
ATOM 648 O O . TYR A 1 86 ? 8.475 14.790 20.569 1.00 87.94 86 TYR A O 1
ATOM 656 N N . ASN A 1 87 ? 7.091 16.461 19.943 1.00 83.00 87 ASN A N 1
ATOM 657 C CA . ASN A 1 87 ? 8.006 17.191 19.055 1.00 83.00 87 ASN A CA 1
ATOM 658 C C . ASN A 1 87 ? 8.672 16.366 17.936 1.00 83.00 87 ASN A C 1
ATOM 660 O O . ASN A 1 87 ? 9.765 16.709 17.488 1.00 83.00 87 ASN A O 1
ATOM 664 N N . MET A 1 88 ? 8.021 15.306 17.446 1.00 87.19 88 MET A N 1
ATOM 665 C CA . MET A 1 88 ? 8.559 14.477 16.363 1.00 87.19 88 MET A CA 1
ATOM 666 C C . MET A 1 88 ? 7.747 14.619 15.075 1.00 87.19 88 MET A C 1
ATOM 668 O O . MET A 1 88 ? 6.519 14.510 15.073 1.00 87.19 88 MET A O 1
ATOM 672 N N . TYR A 1 89 ? 8.443 14.824 13.959 1.00 89.94 89 TYR A N 1
ATOM 673 C CA . TYR A 1 89 ? 7.835 14.777 12.635 1.00 89.94 89 TYR A CA 1
ATOM 674 C C . TYR A 1 89 ? 7.705 13.323 12.165 1.00 89.94 89 TYR A C 1
ATOM 676 O O . TYR A 1 89 ? 8.670 12.563 12.213 1.00 89.94 89 TYR A O 1
ATOM 684 N N . ILE A 1 90 ? 6.515 12.947 11.688 1.00 92.56 90 ILE A N 1
ATOM 685 C CA . ILE A 1 90 ? 6.238 11.627 11.114 1.00 92.56 90 ILE A CA 1
ATOM 686 C C . ILE A 1 90 ? 5.561 11.820 9.769 1.00 92.56 90 ILE A C 1
ATOM 688 O O . ILE A 1 90 ? 4.461 12.370 9.689 1.00 92.56 90 ILE A O 1
ATOM 692 N N . GLY A 1 91 ? 6.196 11.310 8.726 1.00 92.81 91 GLY A N 1
ATOM 693 C CA . GLY A 1 91 ? 5.666 11.321 7.376 1.00 92.81 91 GLY A CA 1
ATOM 694 C C . GLY A 1 91 ? 6.582 10.560 6.431 1.00 92.81 91 GLY A C 1
ATOM 695 O O . GLY A 1 91 ? 7.735 10.289 6.751 1.00 92.81 91 GLY A O 1
ATOM 696 N N . PHE A 1 92 ? 6.061 10.240 5.249 1.00 93.44 92 PHE A N 1
ATOM 697 C CA . PHE A 1 92 ? 6.832 9.622 4.165 1.00 93.44 92 PHE A CA 1
ATOM 698 C C . PHE A 1 92 ? 7.647 10.638 3.345 1.00 93.44 92 PHE A C 1
ATOM 700 O O . PHE A 1 92 ? 8.312 10.266 2.385 1.00 93.44 92 PHE A O 1
ATOM 707 N N . LYS A 1 93 ? 7.575 11.927 3.693 1.00 91.06 93 LYS A N 1
ATOM 708 C CA . LYS A 1 93 ? 8.325 13.017 3.059 1.00 91.06 93 LYS A CA 1
ATOM 709 C C . LYS A 1 93 ? 9.234 13.660 4.092 1.00 91.06 93 LYS A C 1
ATOM 711 O O . LYS A 1 93 ? 8.895 13.685 5.266 1.00 91.06 93 LYS A O 1
ATOM 716 N N . THR A 1 94 ? 10.362 14.213 3.673 1.00 89.44 94 THR A N 1
ATOM 717 C CA . THR A 1 94 ? 11.205 15.006 4.572 1.00 89.44 94 THR A CA 1
ATOM 718 C C . THR A 1 94 ? 10.513 16.322 4.937 1.00 89.44 94 THR A C 1
ATOM 720 O O . THR A 1 94 ? 9.857 16.917 4.078 1.00 89.44 94 THR A O 1
ATOM 723 N N . PRO A 1 95 ? 10.670 16.826 6.170 1.00 88.94 95 PRO A N 1
ATOM 724 C CA . PRO A 1 95 ? 10.104 18.114 6.541 1.00 88.94 95 PRO A CA 1
ATOM 725 C C . PRO A 1 95 ? 10.843 19.276 5.845 1.00 88.94 95 PRO A C 1
ATOM 727 O O . PRO A 1 95 ? 12.060 19.248 5.658 1.00 88.94 95 PRO A O 1
ATOM 730 N N . ASN A 1 96 ? 10.096 20.310 5.443 1.00 79.12 96 ASN A N 1
ATOM 731 C CA . ASN A 1 96 ? 10.580 21.397 4.572 1.00 79.12 96 ASN A CA 1
ATOM 732 C C . ASN A 1 96 ? 11.774 22.182 5.149 1.00 79.12 96 ASN A C 1
ATOM 734 O O . ASN A 1 96 ? 12.637 22.655 4.413 1.00 79.12 96 ASN A O 1
ATOM 738 N N . ASN A 1 97 ? 11.853 22.297 6.474 1.00 71.44 97 ASN A N 1
ATOM 739 C CA . ASN A 1 97 ? 12.953 22.955 7.182 1.00 71.44 97 ASN A CA 1
ATOM 740 C C . ASN A 1 97 ? 14.296 22.209 7.059 1.00 71.44 97 ASN A C 1
ATOM 742 O O . ASN A 1 97 ? 15.345 22.818 7.253 1.00 71.44 97 ASN A O 1
ATOM 746 N N . PHE A 1 98 ? 14.275 20.913 6.737 1.00 67.06 98 PHE A N 1
ATOM 747 C CA . PHE A 1 98 ? 15.480 20.133 6.455 1.00 67.06 98 PHE A CA 1
ATOM 748 C C . PHE A 1 98 ? 16.029 20.434 5.053 1.00 67.06 98 PHE A C 1
ATOM 750 O O . PHE A 1 98 ? 17.235 20.567 4.871 1.00 67.06 98 PHE A O 1
ATOM 757 N N . VAL A 1 99 ? 15.138 20.612 4.073 1.00 61.31 99 VAL A N 1
ATOM 758 C CA . VAL A 1 99 ? 15.504 20.936 2.684 1.00 61.31 99 VAL A CA 1
ATOM 759 C C . VAL A 1 99 ? 16.129 22.331 2.593 1.00 61.31 99 VAL A C 1
ATOM 761 O O . VAL A 1 99 ? 17.161 22.498 1.954 1.00 61.31 99 VAL A O 1
ATOM 764 N N . MET A 1 100 ? 15.563 23.315 3.300 1.00 54.91 100 MET A N 1
ATOM 765 C CA . MET A 1 100 ? 16.050 24.704 3.290 1.00 54.91 100 MET A CA 1
ATOM 766 C C . MET A 1 100 ? 17.467 24.848 3.868 1.00 54.91 100 MET A C 1
ATOM 768 O O . MET A 1 100 ? 18.277 25.569 3.298 1.00 54.91 100 MET A O 1
ATOM 772 N N . LYS A 1 101 ? 17.797 24.129 4.954 1.00 56.25 101 LYS A N 1
ATOM 773 C CA . LYS A 1 101 ? 19.149 24.151 5.549 1.00 56.25 101 LYS A CA 1
ATOM 774 C C . LYS A 1 101 ? 20.225 23.592 4.614 1.00 56.25 101 LYS A C 1
ATOM 776 O O . LYS A 1 101 ? 21.339 24.104 4.607 1.00 56.25 101 LYS A O 1
ATOM 781 N N . ASN A 1 102 ? 19.884 22.566 3.836 1.00 56.31 102 ASN A N 1
ATOM 782 C CA . ASN A 1 102 ? 20.821 21.911 2.922 1.00 56.31 102 ASN A CA 1
ATOM 783 C C . ASN A 1 102 ? 20.917 22.605 1.553 1.00 56.31 102 ASN A C 1
ATOM 785 O O . ASN A 1 102 ? 21.897 22.399 0.845 1.00 56.31 102 ASN A O 1
ATOM 789 N N . ALA A 1 103 ? 19.917 23.404 1.169 1.00 56.44 103 ALA A N 1
ATOM 790 C CA . ALA A 1 103 ? 19.997 24.272 -0.006 1.00 56.44 103 ALA A CA 1
ATOM 791 C C . ALA A 1 103 ? 20.930 25.463 0.269 1.00 56.44 103 ALA A C 1
ATOM 793 O O . ALA A 1 103 ? 21.903 25.655 -0.450 1.00 56.44 103 ALA A O 1
ATOM 794 N N . SER A 1 104 ? 20.754 26.151 1.406 1.00 51.16 104 SER A N 1
ATOM 795 C CA . SER A 1 104 ? 21.616 27.278 1.800 1.00 51.16 104 SER A CA 1
ATOM 796 C C . SER A 1 104 ? 23.090 26.917 2.029 1.00 51.16 104 SER A C 1
ATOM 798 O O . SER A 1 104 ? 23.930 27.806 2.060 1.00 51.16 104 SER A O 1
ATOM 800 N N . SER A 1 105 ? 23.413 25.635 2.232 1.00 53.19 105 SER A N 1
ATOM 801 C CA . SER A 1 105 ? 24.796 25.157 2.359 1.00 53.19 105 SER A CA 1
ATOM 802 C C . SER A 1 105 ? 25.415 24.703 1.035 1.00 53.19 105 SER A C 1
ATOM 804 O O . SER A 1 105 ? 26.621 24.506 0.989 1.00 53.19 105 SER A O 1
ATOM 806 N N . LYS A 1 106 ? 24.608 24.471 -0.010 1.00 52.16 106 LYS A N 1
ATOM 807 C CA . LYS A 1 106 ? 25.083 24.080 -1.348 1.00 52.16 106 LYS A CA 1
ATOM 808 C C . LYS A 1 106 ? 25.290 25.274 -2.278 1.00 52.16 106 LYS A C 1
ATOM 810 O O . LYS A 1 106 ? 26.038 25.149 -3.232 1.00 52.16 106 LYS A O 1
ATOM 815 N N . ASP A 1 107 ? 24.683 26.415 -1.965 1.00 48.53 107 ASP A N 1
ATOM 816 C CA . ASP A 1 107 ? 24.849 27.670 -2.710 1.00 48.53 107 ASP A CA 1
ATOM 817 C C . ASP A 1 107 ? 26.028 28.528 -2.186 1.00 48.53 107 ASP A C 1
ATOM 819 O O . ASP A 1 107 ? 26.121 29.716 -2.488 1.00 48.53 107 ASP A O 1
ATOM 823 N N . ALA A 1 108 ? 26.905 27.944 -1.358 1.00 49.44 108 ALA A N 1
ATOM 824 C CA . ALA A 1 108 ? 28.053 28.604 -0.725 1.00 49.44 108 ALA A CA 1
ATOM 825 C C . ALA A 1 108 ? 29.416 27.971 -1.094 1.00 49.44 108 ALA A C 1
ATOM 827 O O . ALA A 1 108 ? 30.415 28.288 -0.445 1.00 49.44 108 ALA A O 1
ATOM 828 N N . GLU A 1 109 ? 29.458 27.105 -2.115 1.00 36.81 109 GLU A N 1
ATOM 829 C CA . GLU A 1 109 ? 30.679 26.539 -2.718 1.00 36.81 109 GLU A CA 1
ATOM 830 C C . GLU A 1 109 ? 30.719 26.802 -4.229 1.00 36.81 109 GLU A C 1
ATOM 832 O O . GLU A 1 109 ? 29.671 26.610 -4.889 1.00 36.81 109 GLU A O 1
#

InterPro domains:
  IPR010255 Haem peroxidase superfamily [SSF48113] (1-84)
  IPR019791 Haem peroxidase, animal-type [PS50292] (1-109)
  IPR037120 Haem peroxidase domain superfamily, animal type [G3DSA:1.10.640.10] (1-95)
  IPR050783 Oxylipin biosynthesis and metabolism [PTHR11903] (2-91)

Foldseek 3Di:
DCVVQVDPVSDDPVRCQVPADQVPHPGHPVCCVVCVVVVVCVVCVPCCNDPVNVDQVNQVHPVRNCCVVVDDQLCVVQVPDPVSQVVHDDDPDDDPVVVVVVVVVVVPD

Radius of gyration: 22.28 Å; chains: 1; bounding box: 49×41×55 Å

Organism: Ignelater luminosus (NCBI:txid2038154)